Protein AF-A0A139DJL7-F1 (afdb_monomer)

pLDDT: mean 94.57, std 8.85, range [48.78, 98.81]

Foldseek 3Di:
DVVLVQAALQLRDHHDPQFWDWAFQQDPVPPVDDPPPPVRTGIHGCNDADVPRDAFARRLLPNDDDPQQADGSPDPCRVCQWDADLLQAIDGNDVVRNNRVSNCVSRVNRPNVSSNVRNVVNVVVPDPVVVDD

Structure (mmCIF, N/CA/C/O backbone):
data_AF-A0A139DJL7-F1
#
_entry.id   AF-A0A139DJL7-F1
#
loop_
_atom_site.group_PDB
_atom_site.id
_atom_site.type_symbol
_atom_site.label_atom_id
_atom_site.label_alt_id
_atom_site.label_comp_id
_atom_site.label_asym_id
_atom_site.label_entity_id
_atom_site.label_seq_id
_atom_site.pdbx_PDB_ins_code
_atom_site.Cartn_x
_atom_site.Cartn_y
_atom_site.Cartn_z
_atom_site.occupancy
_atom_site.B_iso_or_equiv
_atom_site.auth_seq_id
_atom_site.auth_comp_id
_atom_site.auth_asym_id
_atom_site.auth_atom_id
_atom_site.pdbx_PDB_model_num
ATOM 1 N N . MET A 1 1 ? -8.772 -9.693 8.271 1.00 88.12 1 MET A N 1
ATOM 2 C CA . MET A 1 1 ? -7.471 -9.781 8.986 1.00 88.12 1 MET A CA 1
ATOM 3 C C . MET A 1 1 ? -6.845 -11.169 8.939 1.00 88.12 1 MET A C 1
ATOM 5 O O . MET A 1 1 ? -5.707 -11.258 8.501 1.00 88.12 1 MET A O 1
ATOM 9 N N . ARG A 1 2 ? -7.537 -12.234 9.388 1.00 93.88 2 ARG A N 1
ATOM 10 C CA . ARG A 1 2 ? -6.971 -13.600 9.420 1.00 93.88 2 ARG A CA 1
ATOM 11 C C . ARG A 1 2 ? -6.497 -14.083 8.045 1.00 93.88 2 ARG A C 1
ATOM 13 O O . ARG A 1 2 ? -5.403 -14.619 7.960 1.00 93.88 2 ARG A O 1
ATOM 20 N N . GLU A 1 3 ? -7.284 -13.851 6.996 1.00 93.06 3 GLU A N 1
ATOM 21 C CA . GLU A 1 3 ? -6.933 -14.238 5.617 1.00 93.06 3 GLU A CA 1
ATOM 22 C C . GLU A 1 3 ? -5.694 -13.506 5.086 1.00 93.06 3 GLU A C 1
ATOM 24 O O . GLU A 1 3 ? -4.864 -14.109 4.425 1.00 93.06 3 GLU A O 1
ATOM 29 N N . GLN A 1 4 ? -5.501 -12.245 5.479 1.00 94.62 4 GLN A N 1
ATOM 30 C CA . GLN A 1 4 ? -4.286 -11.467 5.207 1.00 94.62 4 GLN A CA 1
ATOM 31 C C . GLN A 1 4 ? -3.154 -11.742 6.207 1.00 94.62 4 GLN A C 1
ATOM 33 O O . GLN A 1 4 ? -2.221 -10.957 6.318 1.00 94.62 4 GLN A O 1
ATOM 38 N N . GLY A 1 5 ? -3.257 -12.776 7.041 1.00 96.25 5 GLY A N 1
ATOM 39 C CA . GLY A 1 5 ? -2.211 -13.112 8.002 1.00 96.25 5 GLY A CA 1
ATOM 40 C C . GLY A 1 5 ? -1.933 -12.041 9.060 1.00 96.25 5 GLY A C 1
ATOM 41 O O . GLY A 1 5 ? -0.904 -12.140 9.716 1.00 96.25 5 GLY A O 1
ATOM 42 N N . TYR A 1 6 ? -2.829 -11.072 9.288 1.00 96.81 6 TYR A N 1
ATOM 43 C CA . TYR A 1 6 ? -2.661 -9.931 10.210 1.00 96.81 6 TYR A CA 1
ATOM 44 C C . TYR A 1 6 ? -1.562 -8.921 9.812 1.00 96.81 6 TYR A C 1
ATOM 46 O O . TYR A 1 6 ? -0.928 -8.322 10.686 1.00 96.81 6 TYR A O 1
ATOM 54 N N . ILE A 1 7 ? -1.337 -8.703 8.514 1.00 97.06 7 ILE A N 1
ATOM 55 C CA . ILE A 1 7 ? -0.519 -7.588 8.002 1.00 97.06 7 ILE A CA 1
ATOM 56 C C . ILE A 1 7 ? -1.360 -6.549 7.256 1.00 97.06 7 ILE A C 1
ATOM 58 O O . ILE A 1 7 ? -2.433 -6.853 6.730 1.00 97.06 7 ILE A O 1
ATOM 62 N N . CYS A 1 8 ? -0.867 -5.310 7.236 1.00 98.31 8 CYS A N 1
ATOM 63 C CA . CYS A 1 8 ? -1.386 -4.249 6.378 1.00 98.31 8 CYS A CA 1
ATOM 64 C C . CYS A 1 8 ? -1.202 -4.633 4.910 1.00 98.31 8 CYS A C 1
ATOM 66 O O . CYS A 1 8 ? -0.101 -5.017 4.533 1.00 98.31 8 CYS A O 1
ATOM 68 N N . CYS A 1 9 ? -2.238 -4.475 4.084 1.00 98.31 9 CYS A N 1
ATOM 69 C CA . CYS A 1 9 ? -2.178 -4.812 2.660 1.00 98.31 9 CYS A CA 1
ATOM 70 C C . CYS A 1 9 ? -1.130 -4.025 1.861 1.00 98.31 9 CYS A C 1
ATOM 72 O O . CYS A 1 9 ? -0.727 -4.494 0.808 1.00 98.31 9 CYS A O 1
ATOM 74 N N . TYR A 1 10 ? -0.705 -2.847 2.328 1.00 98.56 10 TYR A N 1
ATOM 75 C CA . TYR A 1 10 ? 0.216 -1.988 1.579 1.00 98.56 10 TYR A CA 1
ATOM 76 C C . TYR A 1 10 ? 1.621 -1.917 2.184 1.00 98.56 10 TYR A C 1
ATOM 78 O O . TYR A 1 10 ? 2.607 -2.074 1.479 1.00 98.56 10 TYR A O 1
ATOM 86 N N . CYS A 1 11 ? 1.740 -1.638 3.488 1.00 98.25 11 CYS A N 1
ATOM 87 C CA . CYS A 1 11 ? 3.052 -1.492 4.134 1.00 98.25 11 CYS A CA 1
ATOM 88 C C . CYS A 1 11 ? 3.526 -2.746 4.872 1.00 98.25 11 CYS A C 1
ATOM 90 O O . CYS A 1 11 ? 4.577 -2.697 5.502 1.00 98.25 11 CYS A O 1
ATOM 92 N N . GLU A 1 12 ? 2.725 -3.815 4.867 1.00 97.19 12 GLU A N 1
ATOM 93 C CA . GLU A 1 12 ? 3.050 -5.143 5.411 1.00 97.19 12 GLU A CA 1
ATOM 94 C C . GLU A 1 12 ? 3.386 -5.204 6.910 1.00 97.19 12 GLU A C 1
ATOM 96 O O . GLU A 1 12 ? 3.606 -6.280 7.469 1.00 97.19 12 GLU A O 1
ATOM 101 N N . ARG A 1 13 ? 3.325 -4.078 7.631 1.00 96.25 13 ARG A N 1
ATOM 102 C CA . ARG A 1 13 ? 3.491 -4.088 9.086 1.00 96.25 13 ARG A CA 1
ATOM 103 C C . ARG A 1 13 ? 2.384 -4.904 9.755 1.00 96.25 13 ARG A C 1
ATOM 105 O O . ARG A 1 13 ? 1.229 -4.910 9.312 1.00 96.25 13 ARG A O 1
ATOM 112 N N . ARG A 1 14 ? 2.719 -5.524 10.890 1.00 96.44 14 ARG A N 1
ATOM 113 C CA . ARG A 1 14 ? 1.764 -6.234 11.752 1.00 96.44 14 ARG A CA 1
ATOM 114 C C . ARG A 1 14 ? 0.605 -5.314 12.154 1.00 96.44 14 ARG A C 1
ATOM 116 O O . ARG A 1 14 ? 0.821 -4.169 12.558 1.00 96.44 14 ARG A O 1
ATOM 123 N N . LEU A 1 15 ? -0.609 -5.847 12.076 1.00 96.31 15 LEU A N 1
ATOM 124 C CA . LEU A 1 15 ? -1.833 -5.212 12.549 1.00 96.31 15 LEU A CA 1
ATOM 125 C C . LEU A 1 15 ? -2.298 -5.825 13.871 1.00 96.31 15 LEU A C 1
ATOM 127 O O . LEU A 1 15 ? -2.179 -7.030 14.097 1.00 96.31 15 LEU A O 1
ATOM 131 N N . THR A 1 16 ? -2.908 -4.990 14.705 1.00 93.12 16 THR A N 1
ATOM 132 C CA . THR A 1 16 ? -3.721 -5.401 15.857 1.00 93.12 16 THR A CA 1
ATOM 133 C C . THR A 1 16 ? -5.185 -5.041 15.598 1.00 93.12 16 THR A C 1
ATOM 135 O O . THR A 1 16 ? -5.474 -4.235 14.712 1.00 93.12 16 THR A O 1
ATOM 138 N N . GLU A 1 17 ? -6.123 -5.620 16.354 1.00 85.69 17 GLU A N 1
ATOM 139 C CA . GLU A 1 17 ? -7.567 -5.417 16.127 1.00 85.69 17 GLU A CA 1
ATOM 140 C C . GLU A 1 17 ? -7.993 -3.936 16.155 1.00 85.69 17 GLU A C 1
ATOM 142 O O . GLU A 1 17 ? -8.879 -3.537 15.407 1.00 85.69 17 GLU A O 1
ATOM 147 N N . GLY A 1 18 ? -7.347 -3.096 16.973 1.00 91.69 18 GLY A N 1
ATOM 148 C CA . GLY A 1 18 ? -7.678 -1.668 17.084 1.00 91.69 18 GLY A CA 1
ATOM 149 C C . GLY A 1 18 ? -7.071 -0.772 15.998 1.00 91.69 18 GLY A C 1
ATOM 150 O O . GLY A 1 18 ? -7.423 0.403 15.904 1.00 91.69 18 GLY A O 1
ATOM 151 N N . ASP A 1 19 ? -6.158 -1.307 15.192 1.00 93.88 19 ASP A N 1
ATOM 152 C CA . ASP A 1 19 ? -5.309 -0.547 14.271 1.00 93.88 19 ASP A CA 1
ATOM 153 C C . ASP A 1 19 ? -5.630 -0.813 12.790 1.00 93.88 19 ASP A C 1
ATOM 155 O O . ASP A 1 19 ? -5.194 -0.072 11.907 1.00 93.88 19 ASP A O 1
ATOM 159 N N . SER A 1 20 ? -6.441 -1.830 12.500 1.00 96.06 20 SER A N 1
ATOM 160 C CA . SER A 1 20 ? -6.886 -2.138 11.141 1.00 96.06 20 SER A CA 1
ATOM 161 C C . SER A 1 20 ? -8.196 -1.450 10.766 1.00 96.06 20 SER A C 1
ATOM 163 O O . SER A 1 20 ? -9.106 -1.380 11.590 1.00 96.06 20 SER A O 1
ATOM 165 N N . HIS A 1 21 ? -8.320 -1.030 9.512 1.00 96.38 21 HIS A N 1
ATOM 166 C CA . HIS A 1 21 ? -9.573 -0.608 8.889 1.00 96.38 21 HIS A CA 1
ATOM 167 C C . HIS A 1 21 ? -9.790 -1.352 7.564 1.00 96.38 21 HIS A C 1
ATOM 169 O O . HIS A 1 21 ? -8.851 -1.940 7.016 1.00 96.38 21 HIS A O 1
ATOM 175 N N . ILE A 1 22 ? -11.034 -1.343 7.075 1.00 96.62 22 ILE A N 1
ATOM 176 C CA . ILE A 1 22 ? -11.369 -1.841 5.736 1.00 96.62 22 ILE A CA 1
ATOM 177 C C . ILE A 1 22 ? -10.933 -0.786 4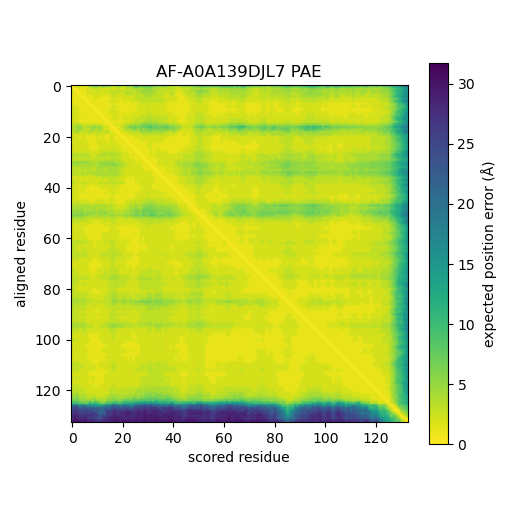.723 1.00 96.62 22 ILE A C 1
ATOM 179 O O . ILE A 1 22 ? -11.370 0.359 4.796 1.00 96.62 22 ILE A O 1
ATOM 183 N N . GLU A 1 23 ? -10.073 -1.191 3.805 1.00 97.62 23 GLU A N 1
ATOM 184 C CA . GLU A 1 23 ? -9.628 -0.424 2.652 1.00 97.62 23 GLU A CA 1
ATOM 185 C C . GLU A 1 23 ? -10.351 -0.927 1.411 1.00 97.62 23 GLU A C 1
ATOM 187 O O . GLU A 1 23 ? -10.384 -2.131 1.158 1.00 97.62 23 GLU A O 1
ATOM 192 N N . HIS A 1 24 ? -10.865 0.002 0.614 1.00 98.00 24 HIS A N 1
ATOM 193 C CA . HIS A 1 24 ? -11.349 -0.286 -0.728 1.00 98.00 24 HIS A CA 1
ATOM 194 C C . HIS A 1 24 ? -10.218 -0.054 -1.732 1.00 98.00 24 HIS A C 1
ATOM 196 O O . HIS A 1 24 ? -9.711 1.068 -1.836 1.00 98.00 24 HIS A O 1
ATOM 202 N N . PHE A 1 25 ? -9.809 -1.091 -2.470 1.00 98.06 25 PHE A N 1
ATOM 203 C CA . PHE A 1 25 ? -8.728 -0.965 -3.454 1.00 98.06 25 PHE A CA 1
ATOM 204 C C . PHE A 1 25 ? -9.092 0.074 -4.531 1.00 98.06 25 PHE A C 1
ATOM 206 O O . PHE A 1 25 ? -8.421 1.104 -4.645 1.00 98.06 25 PHE A O 1
ATOM 213 N N . GLN A 1 26 ? -10.217 -0.126 -5.219 1.00 97.94 26 GLN A N 1
ATOM 214 C CA . GLN A 1 26 ? -10.925 0.910 -5.968 1.00 97.94 26 GLN A CA 1
ATOM 215 C C . GLN A 1 26 ? -11.901 1.639 -5.029 1.00 97.94 26 GLN A C 1
ATOM 217 O O . GLN A 1 26 ? -12.678 0.978 -4.337 1.00 97.94 26 GLN A O 1
ATOM 222 N N . PRO A 1 27 ? -11.880 2.979 -4.966 1.00 97.38 27 PRO A N 1
ATOM 223 C CA . PRO A 1 27 ? -12.595 3.745 -3.953 1.00 97.38 27 PRO A CA 1
ATOM 224 C C . PRO A 1 27 ? -14.110 3.587 -4.065 1.00 97.38 27 PRO A C 1
ATOM 226 O O . PRO A 1 27 ? -14.684 3.684 -5.144 1.00 97.38 27 PRO A O 1
ATOM 229 N N . GLN A 1 28 ? -14.777 3.458 -2.919 1.00 95.62 28 GLN A N 1
ATOM 230 C CA . GLN A 1 28 ? -16.241 3.386 -2.842 1.00 95.62 28 GLN A CA 1
ATOM 231 C C . GLN A 1 28 ? -16.963 4.677 -3.280 1.00 95.62 28 GLN A C 1
ATOM 233 O O . GLN A 1 28 ? -18.186 4.686 -3.390 1.00 95.62 28 GLN A O 1
ATOM 238 N N . SER A 1 29 ? -16.238 5.788 -3.467 1.00 96.12 29 SER A N 1
ATOM 239 C CA . SER A 1 29 ? -16.799 7.024 -4.024 1.00 96.12 29 SER A CA 1
ATOM 240 C C . SER A 1 29 ? -17.017 6.944 -5.539 1.00 96.12 29 SER A C 1
ATOM 242 O O . SER A 1 29 ? -17.767 7.759 -6.082 1.00 96.12 29 SER A O 1
ATOM 244 N N . ASP A 1 30 ? -16.424 5.954 -6.217 1.00 96.19 30 ASP A N 1
ATOM 245 C CA . ASP A 1 30 ? -16.712 5.634 -7.612 1.00 96.19 30 ASP A CA 1
ATOM 246 C C . ASP A 1 30 ? -18.083 4.930 -7.717 1.00 96.19 30 ASP A C 1
ATOM 248 O O . ASP A 1 30 ? -18.262 3.841 -7.169 1.00 96.19 30 ASP A O 1
ATOM 252 N N . PRO A 1 31 ? -19.068 5.506 -8.435 1.00 95.44 31 PRO A N 1
ATOM 253 C CA . PRO A 1 31 ? -20.414 4.940 -8.534 1.00 95.44 31 PRO A CA 1
ATOM 254 C C . PRO A 1 31 ? -20.481 3.622 -9.320 1.00 95.44 31 PRO A C 1
ATOM 256 O O . PRO A 1 31 ? -21.541 2.997 -9.358 1.00 95.44 31 PRO A O 1
ATOM 259 N N . THR A 1 32 ? -19.397 3.223 -9.990 1.00 95.25 32 THR A N 1
ATOM 260 C CA . THR A 1 32 ? -19.304 1.955 -10.727 1.00 95.25 32 THR A CA 1
ATOM 261 C C . THR A 1 32 ? -18.833 0.787 -9.859 1.00 95.25 32 THR A C 1
ATOM 263 O O . THR A 1 32 ? -18.931 -0.362 -10.288 1.00 95.25 32 THR A O 1
ATOM 266 N N . VAL A 1 33 ? -18.360 1.067 -8.642 1.00 95.88 33 VAL A N 1
ATOM 267 C CA . VAL A 1 33 ? -17.854 0.072 -7.694 1.00 95.88 33 VAL A CA 1
ATOM 268 C C . VAL A 1 33 ? -18.990 -0.457 -6.828 1.00 95.88 33 VAL A C 1
ATOM 270 O O . VAL A 1 33 ? -19.744 0.315 -6.237 1.00 95.88 33 VAL A O 1
ATOM 273 N N . ASP A 1 34 ? -19.081 -1.781 -6.696 1.00 96.31 34 ASP A N 1
ATOM 274 C CA . ASP A 1 34 ? -19.870 -2.391 -5.626 1.00 96.31 34 ASP A CA 1
ATOM 275 C C . ASP A 1 34 ? -19.080 -2.281 -4.307 1.00 96.31 34 ASP A C 1
ATOM 277 O O . ASP A 1 34 ? -18.033 -2.921 -4.164 1.00 96.31 34 ASP A O 1
ATOM 281 N N . PRO A 1 35 ? -19.538 -1.485 -3.319 1.00 93.56 35 PRO A N 1
ATOM 282 C CA . PRO A 1 35 ? -18.813 -1.305 -2.062 1.00 93.56 35 PRO A CA 1
ATOM 283 C C . PRO A 1 35 ? -18.750 -2.581 -1.209 1.00 93.56 35 PRO A C 1
ATOM 285 O O . PRO A 1 35 ? -18.025 -2.596 -0.211 1.00 93.56 35 PRO A O 1
ATOM 288 N N . LEU A 1 36 ? -19.517 -3.619 -1.564 1.00 95.38 36 LEU A N 1
ATOM 289 C CA . LEU A 1 36 ? -19.556 -4.917 -0.894 1.00 95.38 36 LEU A CA 1
ATOM 290 C C . LEU A 1 36 ? -18.796 -6.013 -1.654 1.00 95.38 36 LEU A C 1
ATOM 292 O O . LEU A 1 36 ? -18.770 -7.151 -1.178 1.00 95.38 36 LEU A O 1
ATOM 296 N N . ASP A 1 37 ? -18.176 -5.699 -2.797 1.00 96.94 37 ASP A N 1
ATOM 297 C CA . ASP A 1 37 ? -17.344 -6.660 -3.516 1.00 96.94 37 ASP A CA 1
ATOM 298 C C . ASP A 1 37 ? -16.146 -7.060 -2.654 1.00 96.94 37 ASP A C 1
ATOM 300 O O . ASP A 1 37 ? -15.232 -6.271 -2.418 1.00 96.94 37 ASP A O 1
ATOM 304 N N . TYR A 1 38 ? -16.138 -8.315 -2.204 1.00 95.50 38 TYR A N 1
ATOM 305 C CA . TYR A 1 38 ? -15.082 -8.848 -1.355 1.00 95.50 38 TYR A CA 1
ATOM 306 C C . TYR A 1 38 ? -13.700 -8.764 -2.011 1.00 95.50 38 TYR A C 1
ATOM 308 O O . TYR A 1 38 ? -12.717 -8.524 -1.314 1.00 95.50 38 TYR A O 1
ATOM 316 N N . GLY A 1 39 ? -13.620 -8.900 -3.341 1.00 95.56 39 GLY A N 1
ATOM 317 C CA . GLY A 1 39 ? -12.363 -8.767 -4.083 1.00 95.56 39 GLY A CA 1
ATOM 318 C C . GLY A 1 39 ? -11.769 -7.358 -4.025 1.00 95.56 39 GLY A C 1
ATOM 319 O O . GLY A 1 39 ? -10.588 -7.177 -4.309 1.00 95.56 39 GLY A O 1
ATOM 320 N N . ASN A 1 40 ? -12.567 -6.373 -3.614 1.00 97.56 40 ASN A N 1
ATOM 321 C CA . ASN A 1 40 ? -12.170 -4.984 -3.458 1.00 97.56 40 ASN A CA 1
ATOM 322 C C . ASN A 1 40 ? -11.894 -4.591 -1.991 1.00 97.56 40 ASN A C 1
ATOM 324 O O . ASN A 1 40 ? -11.496 -3.454 -1.740 1.00 97.56 40 ASN A O 1
ATOM 328 N N . LEU A 1 41 ? -12.094 -5.493 -1.018 1.00 97.50 41 LEU A N 1
ATOM 329 C CA . LEU A 1 41 ? -11.934 -5.212 0.415 1.00 97.50 41 LEU A CA 1
ATOM 330 C C . LEU A 1 41 ? -10.613 -5.757 0.965 1.00 97.50 41 LEU A C 1
ATOM 332 O O . LEU A 1 41 ? -10.367 -6.961 0.987 1.00 97.50 41 LEU A O 1
ATOM 336 N N . LEU A 1 42 ? -9.789 -4.864 1.505 1.00 97.75 42 LEU A N 1
ATOM 337 C CA . LEU A 1 42 ? -8.488 -5.165 2.097 1.00 97.75 42 LEU A CA 1
ATOM 338 C C . LEU A 1 42 ? -8.425 -4.685 3.554 1.00 97.75 42 LEU A C 1
ATOM 340 O O . LEU A 1 42 ? -9.173 -3.817 3.988 1.00 97.75 42 LEU A O 1
ATOM 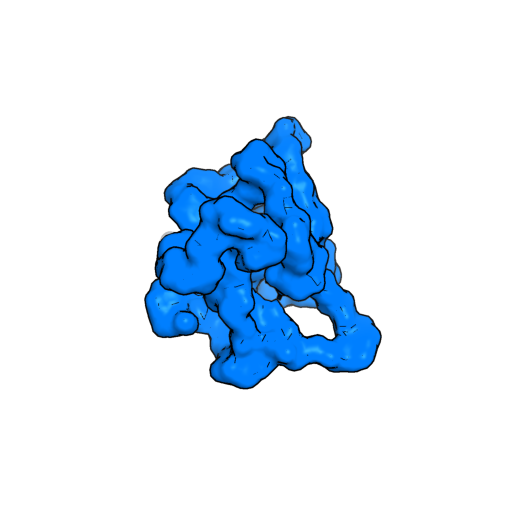344 N N . CYS A 1 43 ? -7.503 -5.230 4.342 1.00 97.62 43 CYS A N 1
ATOM 345 C CA . CYS A 1 43 ? -7.174 -4.743 5.681 1.00 97.62 43 CYS A CA 1
ATOM 346 C C . CYS A 1 43 ? -5.963 -3.813 5.599 1.00 97.62 43 CYS A C 1
ATOM 348 O O . CYS A 1 43 ? -4.846 -4.266 5.339 1.00 97.62 43 CYS A O 1
ATOM 350 N N . SER A 1 44 ? -6.181 -2.533 5.882 1.00 98.19 44 SER A N 1
ATOM 351 C CA . SER A 1 44 ? -5.156 -1.489 5.917 1.00 98.19 44 SER A CA 1
ATOM 352 C C . SER A 1 44 ? -4.954 -0.982 7.347 1.00 98.19 44 SER A C 1
ATOM 354 O O . SER A 1 44 ? -5.784 -1.195 8.229 1.00 98.19 44 SER A O 1
ATOM 356 N N . CYS A 1 45 ? -3.814 -0.352 7.611 1.00 98.19 45 CYS A N 1
ATOM 357 C CA . CYS A 1 45 ? -3.396 0.090 8.943 1.00 98.19 45 CYS A CA 1
ATOM 358 C C . CYS A 1 45 ? -3.842 1.523 9.281 1.00 98.19 45 CYS A C 1
ATOM 360 O O . CYS A 1 45 ? -4.366 2.207 8.417 1.00 98.19 45 CYS A O 1
ATOM 362 N N . GLN A 1 46 ? -3.557 2.045 10.480 1.00 96.31 46 GLN A N 1
ATOM 363 C CA . GLN A 1 46 ? -3.914 3.420 10.881 1.00 96.31 46 GLN A CA 1
ATOM 364 C C . GLN A 1 46 ? -5.426 3.662 11.047 1.00 96.31 46 GLN A C 1
ATOM 366 O O . GLN A 1 46 ? -5.934 4.734 10.729 1.00 96.31 46 GLN A O 1
ATOM 371 N N . ASN A 1 47 ? -6.161 2.700 11.606 1.00 96.38 47 ASN A N 1
ATOM 372 C CA . ASN A 1 47 ? -7.545 2.945 12.038 1.00 96.38 47 ASN A CA 1
ATOM 373 C C . ASN A 1 47 ? -7.647 4.082 13.076 1.00 96.38 47 ASN A C 1
ATOM 375 O O . ASN A 1 47 ? -8.629 4.817 13.128 1.00 96.38 47 ASN A O 1
ATOM 379 N N . GLN A 1 48 ? -6.604 4.253 13.894 1.00 92.38 48 GLN A N 1
ATOM 380 C CA . GLN A 1 48 ? -6.468 5.365 14.830 1.00 92.38 48 GLN A CA 1
ATOM 381 C C . GLN A 1 48 ? -5.168 6.117 14.543 1.00 92.38 48 GLN A C 1
ATOM 383 O O . GLN A 1 48 ? -4.079 5.584 14.747 1.00 92.38 48 GLN A O 1
ATOM 388 N N . ILE A 1 49 ? -5.278 7.367 14.091 1.00 92.31 49 ILE A N 1
ATOM 389 C CA . ILE A 1 49 ? -4.126 8.223 13.780 1.00 92.31 49 ILE A CA 1
ATOM 390 C C . ILE A 1 49 ? -3.937 9.225 14.914 1.00 92.31 49 ILE A C 1
ATOM 392 O O . ILE A 1 49 ? -4.844 10.000 15.233 1.00 92.31 49 ILE A O 1
ATOM 396 N N . ARG A 1 50 ? -2.750 9.238 15.526 1.00 91.31 50 ARG A N 1
ATOM 397 C CA . ARG A 1 50 ? -2.428 10.228 16.561 1.00 91.31 50 ARG A CA 1
ATOM 398 C C . ARG A 1 50 ? -2.228 11.605 15.933 1.00 91.31 50 ARG A C 1
ATOM 400 O O . ARG A 1 50 ? -1.770 11.738 14.801 1.00 91.31 50 ARG A O 1
ATOM 407 N N . LYS A 1 51 ? -2.527 12.665 16.686 1.00 93.25 51 LYS A N 1
ATOM 408 C CA . LYS A 1 51 ? -2.281 14.038 16.225 1.00 93.25 51 LYS A CA 1
ATOM 409 C C . LYS A 1 51 ? -0.796 14.214 15.875 1.00 93.25 51 LYS A C 1
ATOM 411 O O . LYS A 1 51 ? 0.059 14.006 16.729 1.00 93.25 51 LYS A O 1
ATOM 416 N N . GLY A 1 52 ? -0.523 14.635 14.641 1.00 92.12 52 GLY A N 1
ATOM 417 C CA . GLY A 1 52 ? 0.835 14.836 14.125 1.00 92.12 52 GLY A CA 1
ATOM 418 C C . GLY A 1 52 ? 1.487 13.587 13.527 1.00 92.12 52 GLY A C 1
ATOM 419 O O . GLY A 1 52 ? 2.584 13.696 12.991 1.00 92.12 52 GLY A O 1
ATOM 420 N N . GLU A 1 53 ? 0.835 12.423 13.575 1.00 94.00 53 GLU A N 1
ATOM 421 C CA . GLU A 1 53 ? 1.328 11.224 12.901 1.00 94.00 53 GLU A CA 1
ATOM 422 C C . GLU A 1 53 ? 1.096 11.325 11.380 1.00 94.00 53 GLU A C 1
ATOM 424 O O . GLU A 1 53 ? -0.035 11.586 10.955 1.00 94.00 53 GLU A O 1
ATOM 429 N N . PRO A 1 54 ? 2.134 11.116 10.547 1.00 96.38 54 PRO A N 1
ATOM 430 C CA . PRO A 1 54 ? 1.978 11.098 9.099 1.00 96.38 54 PRO A CA 1
ATOM 431 C C . PRO A 1 54 ? 1.032 9.984 8.639 1.00 96.38 54 PRO A C 1
ATOM 433 O O . PRO A 1 54 ? 1.100 8.842 9.108 1.00 96.38 54 PRO A O 1
ATOM 436 N N . ARG A 1 55 ? 0.154 10.306 7.688 1.00 97.75 55 ARG A N 1
ATOM 437 C CA . ARG A 1 55 ? -0.707 9.315 7.032 1.00 97.75 55 ARG A CA 1
ATOM 438 C C . ARG A 1 55 ? 0.101 8.493 6.032 1.00 97.75 55 ARG A C 1
ATOM 440 O O . ARG A 1 55 ? 0.987 9.035 5.383 1.00 97.75 55 ARG A O 1
ATOM 447 N N . HIS A 1 56 ? -0.245 7.221 5.900 1.00 98.44 56 HIS A N 1
ATOM 448 C CA . HIS A 1 56 ? 0.227 6.294 4.871 1.00 98.44 56 HIS A CA 1
ATOM 449 C C . HIS A 1 56 ? -0.871 5.272 4.551 1.00 98.44 56 HIS A C 1
ATOM 451 O O . HIS A 1 56 ? -1.940 5.279 5.172 1.00 98.44 56 HIS A O 1
ATOM 457 N N . CYS A 1 57 ? -0.602 4.379 3.600 1.00 98.69 57 CYS A N 1
ATOM 458 C CA . CYS A 1 57 ? -1.507 3.307 3.187 1.00 98.69 57 CYS A CA 1
ATOM 459 C C . CYS A 1 57 ? -2.873 3.871 2.754 1.00 98.69 57 CYS A C 1
ATOM 461 O O . CYS A 1 57 ? -2.935 4.959 2.180 1.00 98.69 57 CYS A O 1
ATOM 463 N N . GLY A 1 58 ? -3.965 3.159 3.052 1.00 98.19 58 GLY A N 1
ATOM 464 C CA . GLY A 1 58 ? -5.328 3.564 2.684 1.00 98.19 58 GLY A C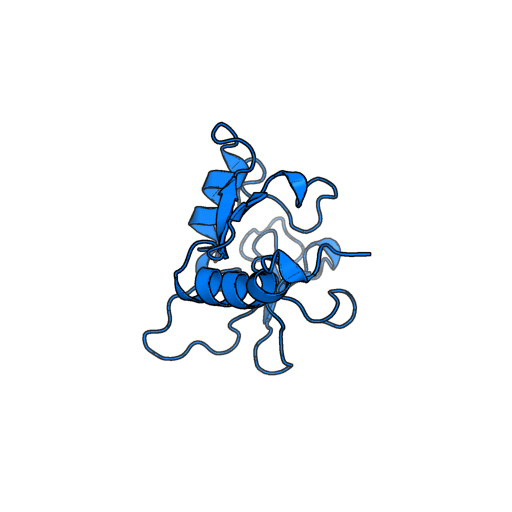A 1
ATOM 465 C C . GLY A 1 58 ? -5.696 4.991 3.107 1.00 98.19 58 GLY A C 1
ATOM 466 O O . GLY A 1 58 ? -6.285 5.744 2.338 1.00 98.19 58 GLY A O 1
ATOM 467 N N . ASN A 1 59 ? -5.239 5.438 4.282 1.00 97.94 59 ASN A N 1
ATOM 468 C CA . ASN A 1 59 ? -5.527 6.790 4.772 1.00 97.94 59 ASN A CA 1
ATOM 469 C C . ASN A 1 59 ? -4.827 7.909 3.986 1.00 97.94 59 ASN A C 1
ATOM 471 O O . ASN A 1 59 ? -5.327 9.037 3.971 1.00 97.94 59 ASN A O 1
ATOM 475 N N . LEU A 1 60 ? -3.652 7.645 3.402 1.00 98.50 60 LEU A N 1
ATOM 476 C CA . LEU A 1 60 ? -2.980 8.614 2.529 1.00 98.50 60 LEU A CA 1
ATOM 477 C C . LEU A 1 60 ? -3.487 8.514 1.091 1.00 98.50 60 LEU A C 1
ATOM 479 O O . LEU A 1 60 ? -3.692 9.551 0.463 1.00 98.50 60 LEU A O 1
ATOM 483 N N . LYS A 1 61 ? -3.741 7.288 0.615 1.00 98.44 61 LYS A N 1
ATOM 484 C CA . LYS A 1 61 ? -4.360 7.015 -0.685 1.00 98.44 61 LYS A CA 1
ATOM 485 C C . LYS A 1 61 ? -5.671 7.781 -0.849 1.00 98.44 61 LYS A C 1
ATOM 487 O O . LYS A 1 61 ? -5.870 8.453 -1.860 1.00 98.44 61 LYS A O 1
ATOM 492 N N . GLY A 1 62 ? -6.546 7.687 0.156 1.00 97.62 62 GLY A N 1
ATOM 493 C CA . GLY A 1 62 ? -7.907 8.204 0.083 1.00 97.62 62 GLY A CA 1
ATOM 494 C C . GLY A 1 62 ? -8.629 7.662 -1.151 1.00 97.62 62 GLY A C 1
ATOM 495 O O . GLY A 1 62 ? -8.588 6.465 -1.433 1.00 97.62 62 GLY A O 1
ATOM 496 N N . ASP A 1 63 ? -9.221 8.571 -1.922 1.00 97.94 63 ASP A N 1
ATOM 497 C CA . ASP A 1 63 ? -9.986 8.240 -3.128 1.00 97.94 63 ASP A CA 1
ATOM 498 C C . ASP A 1 63 ? -9.116 8.128 -4.393 1.00 97.94 63 ASP A C 1
ATOM 500 O O . ASP A 1 63 ? -9.639 7.983 -5.496 1.00 97.94 63 ASP A O 1
ATOM 504 N N . TRP A 1 64 ? -7.787 8.231 -4.282 1.00 98.44 64 TRP A N 1
ATOM 505 C CA . TRP A 1 64 ? -6.926 8.086 -5.452 1.00 98.44 64 TRP A CA 1
ATOM 506 C C . TRP A 1 64 ? -6.910 6.635 -5.941 1.00 98.44 64 TRP A C 1
ATOM 508 O O . TRP A 1 64 ? -6.601 5.709 -5.188 1.00 98.44 64 TRP A O 1
ATOM 518 N N . PHE A 1 65 ? -7.205 6.460 -7.226 1.00 98.31 65 PHE A N 1
ATOM 519 C CA . PHE A 1 65 ? -7.112 5.197 -7.938 1.00 98.31 65 PHE A CA 1
ATOM 520 C C . PHE A 1 65 ? -6.788 5.467 -9.401 1.00 98.31 65 PHE A C 1
ATOM 522 O O . PHE A 1 65 ? -7.440 6.282 -10.053 1.00 98.31 65 PHE A O 1
ATOM 529 N N . ASP A 1 66 ? -5.777 4.773 -9.901 1.00 98.31 66 ASP A N 1
ATOM 530 C CA . ASP A 1 66 ? -5.407 4.756 -11.307 1.00 98.31 66 ASP A CA 1
ATOM 531 C C . ASP A 1 66 ? -5.014 3.310 -11.642 1.00 98.31 66 ASP A C 1
ATOM 533 O O . ASP A 1 66 ? -4.034 2.817 -11.078 1.00 98.31 66 ASP A O 1
ATOM 537 N N . PRO A 1 67 ? -5.767 2.603 -12.501 1.00 96.94 67 PRO A N 1
ATOM 538 C CA . PRO A 1 67 ? -5.524 1.189 -12.775 1.00 96.94 67 PRO A CA 1
ATOM 539 C C . PRO A 1 67 ? -4.177 0.925 -13.467 1.00 96.94 67 PRO A C 1
ATOM 541 O O . PRO A 1 67 ? -3.725 -0.217 -13.477 1.00 96.94 67 PRO A O 1
ATOM 544 N N . GLU A 1 68 ? -3.531 1.946 -14.040 1.00 98.12 68 GLU A N 1
ATOM 545 C CA . GLU A 1 68 ? -2.207 1.822 -14.656 1.00 98.12 68 GLU A CA 1
ATOM 546 C C . GLU A 1 68 ? -1.067 2.180 -13.690 1.00 98.12 68 GLU A C 1
ATOM 548 O O . GLU A 1 68 ? 0.074 1.775 -13.919 1.00 98.12 68 GLU A O 1
ATOM 553 N N . LEU A 1 69 ? -1.348 2.942 -12.624 1.00 98.56 69 LEU A N 1
ATOM 554 C CA . LEU A 1 69 ? -0.323 3.485 -11.722 1.00 98.56 69 LEU A CA 1
ATOM 555 C C . LEU A 1 69 ? -0.408 2.990 -10.274 1.00 98.56 69 LEU A C 1
ATOM 557 O O . LEU A 1 69 ? 0.567 3.142 -9.538 1.00 98.56 69 LEU A O 1
ATOM 561 N N . LEU A 1 70 ? -1.523 2.397 -9.853 1.00 98.62 70 LEU A N 1
ATOM 562 C CA . LEU A 1 70 ? -1.654 1.756 -8.549 1.00 98.62 70 LEU A CA 1
ATOM 563 C C . LEU A 1 70 ? -1.447 0.245 -8.687 1.00 98.62 70 LEU A C 1
ATOM 565 O O . LEU A 1 70 ? -2.288 -0.467 -9.235 1.00 98.62 70 LEU A O 1
ATOM 569 N N . ILE A 1 71 ? -0.346 -0.255 -8.133 1.00 98.62 71 ILE A N 1
ATOM 570 C CA . ILE A 1 71 ? -0.080 -1.692 -8.073 1.00 98.62 71 ILE A CA 1
ATOM 571 C C . ILE A 1 71 ? -0.997 -2.320 -7.024 1.00 98.62 71 ILE A C 1
ATOM 573 O O . ILE A 1 71 ? -1.030 -1.897 -5.866 1.00 98.62 71 ILE A O 1
ATOM 577 N N . SER A 1 72 ? -1.751 -3.339 -7.437 1.00 98.06 72 SER A N 1
ATOM 578 C CA . SER A 1 72 ? -2.620 -4.077 -6.528 1.00 98.06 72 SER A CA 1
ATOM 579 C C . SER A 1 72 ? -1.810 -5.033 -5.657 1.00 98.06 72 SER A C 1
ATOM 581 O O . SER A 1 72 ? -1.082 -5.854 -6.212 1.00 98.06 72 SER A O 1
ATOM 583 N N . PRO A 1 73 ? -1.999 -5.040 -4.324 1.00 97.00 73 PRO A N 1
ATOM 584 C CA . PRO A 1 73 ? -1.415 -6.071 -3.466 1.00 97.00 73 PRO A CA 1
ATOM 585 C C . PRO A 1 73 ? -2.039 -7.460 -3.695 1.00 97.00 73 PRO A C 1
ATOM 587 O O . PRO A 1 73 ? -1.572 -8.444 -3.132 1.00 97.00 73 PRO A O 1
ATOM 590 N N . LEU A 1 74 ? -3.105 -7.548 -4.501 1.00 95.56 74 LEU A N 1
ATOM 591 C CA . LEU A 1 74 ? -3.712 -8.806 -4.939 1.00 95.56 74 LEU A CA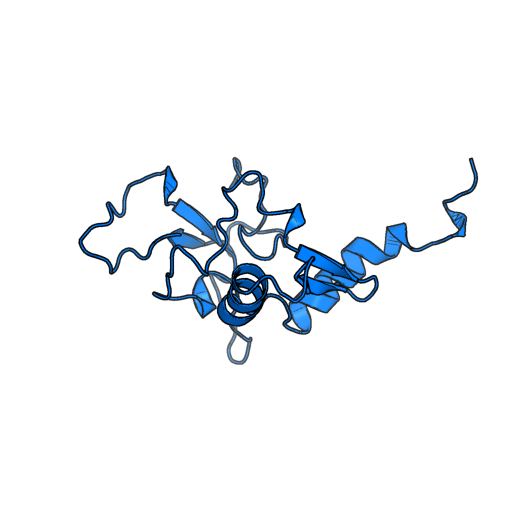 1
ATOM 592 C C . LEU A 1 74 ? -3.110 -9.332 -6.252 1.00 95.56 74 LEU A C 1
ATOM 594 O O . LEU A 1 74 ? -3.413 -10.457 -6.648 1.00 95.56 74 LEU A O 1
ATOM 598 N N . ASP A 1 75 ? -2.285 -8.537 -6.942 1.00 96.88 75 ASP A N 1
ATOM 599 C CA . ASP A 1 75 ? -1.583 -8.988 -8.142 1.00 96.88 75 ASP A CA 1
ATOM 600 C C . ASP A 1 75 ? -0.453 -9.948 -7.745 1.00 96.88 75 ASP A C 1
ATOM 602 O O . ASP A 1 75 ? 0.411 -9.618 -6.932 1.00 96.88 75 ASP A O 1
ATOM 606 N N . ALA A 1 76 ? -0.425 -11.131 -8.360 1.00 96.25 76 ALA A N 1
ATOM 607 C CA . ALA A 1 76 ? 0.634 -12.118 -8.158 1.00 96.25 76 ALA A CA 1
ATOM 608 C C . ALA A 1 76 ? 2.029 -11.590 -8.542 1.00 96.25 76 ALA A C 1
ATOM 610 O O . ALA A 1 76 ? 3.036 -12.117 -8.078 1.00 96.25 76 ALA A O 1
ATOM 611 N N . ASN A 1 77 ? 2.095 -10.551 -9.377 1.00 96.94 77 ASN A N 1
ATOM 612 C CA . ASN A 1 77 ? 3.329 -9.879 -9.758 1.00 96.94 77 ASN A CA 1
ATOM 613 C C . ASN A 1 77 ? 3.609 -8.620 -8.930 1.00 96.94 77 ASN A C 1
ATOM 615 O O . ASN A 1 77 ? 4.483 -7.863 -9.327 1.00 96.94 77 ASN A O 1
ATOM 619 N N . CYS A 1 78 ? 2.904 -8.360 -7.823 1.00 97.88 78 CYS A N 1
ATOM 620 C CA . CYS A 1 78 ? 3.127 -7.177 -6.985 1.00 97.88 78 CYS A CA 1
ATOM 621 C C . CYS A 1 78 ? 4.524 -7.163 -6.345 1.00 97.88 78 CYS A C 1
ATOM 623 O O . CYS A 1 78 ? 5.270 -6.202 -6.509 1.00 97.88 78 CYS A O 1
ATOM 625 N N . GLU A 1 79 ? 4.886 -8.231 -5.632 1.00 97.06 79 GLU A N 1
ATOM 626 C CA . GLU A 1 79 ? 6.142 -8.345 -4.877 1.00 97.06 79 GLU A CA 1
ATOM 627 C C . GLU A 1 79 ? 7.402 -7.994 -5.694 1.00 97.06 79 GLU A C 1
ATOM 629 O O . GLU A 1 79 ? 8.145 -7.108 -5.269 1.00 97.06 79 GLU A O 1
ATOM 634 N N . PRO A 1 80 ? 7.644 -8.565 -6.895 1.00 98.31 80 PRO A N 1
ATOM 635 C CA . PRO A 1 80 ? 8.862 -8.279 -7.659 1.00 98.31 80 PRO A CA 1
ATOM 636 C C . PRO A 1 80 ? 8.959 -6.840 -8.194 1.00 98.31 80 PRO A C 1
ATOM 638 O O . PRO A 1 80 ? 9.962 -6.493 -8.814 1.00 98.3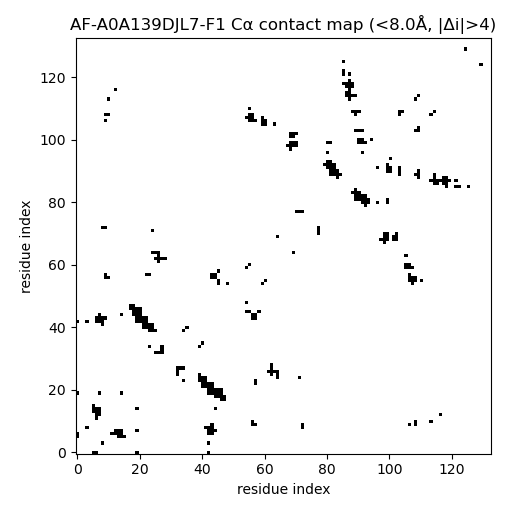1 80 PRO A O 1
ATOM 641 N N . ARG A 1 81 ? 7.936 -5.996 -8.002 1.00 98.56 81 ARG A N 1
ATOM 642 C CA . ARG A 1 81 ? 7.930 -4.583 -8.426 1.00 98.56 81 ARG A CA 1
ATOM 643 C C . ARG A 1 81 ? 8.626 -3.670 -7.428 1.00 98.56 81 ARG A C 1
ATOM 645 O O . ARG A 1 81 ? 8.951 -2.537 -7.780 1.00 98.56 81 ARG A O 1
ATOM 652 N N . PHE A 1 82 ? 8.865 -4.145 -6.209 1.00 98.56 82 PHE A N 1
ATOM 653 C CA . PHE A 1 82 ? 9.446 -3.363 -5.126 1.00 98.56 82 PHE A CA 1
ATOM 654 C C . PHE A 1 82 ? 10.757 -3.988 -4.646 1.00 98.56 82 PHE A C 1
ATOM 656 O O . PHE A 1 82 ? 10.918 -5.203 -4.612 1.00 98.56 82 PHE A O 1
ATOM 663 N N . GLY A 1 83 ? 11.709 -3.135 -4.284 1.00 97.81 83 GLY A N 1
ATOM 664 C CA . GLY A 1 83 ? 12.963 -3.508 -3.647 1.00 97.81 83 GLY A CA 1
ATOM 665 C C . GLY A 1 83 ? 13.060 -2.897 -2.255 1.00 97.81 83 GLY A C 1
ATOM 666 O O . GLY A 1 83 ? 12.573 -1.786 -2.027 1.00 97.81 83 GLY A O 1
ATOM 667 N N . PHE A 1 84 ? 13.721 -3.617 -1.351 1.00 96.44 84 PHE A N 1
ATOM 668 C CA . PHE A 1 84 ? 13.986 -3.185 0.017 1.00 96.44 84 PHE A CA 1
ATOM 669 C C . PHE A 1 84 ? 15.487 -3.170 0.280 1.00 96.44 84 PHE A C 1
ATOM 671 O O . PHE A 1 84 ? 16.187 -4.125 -0.053 1.00 96.44 84 PHE A O 1
ATOM 678 N N . GLU A 1 85 ? 15.969 -2.084 0.867 1.00 94.88 85 GLU A N 1
ATOM 679 C CA . GLU A 1 85 ? 17.367 -1.929 1.264 1.00 94.88 85 GLU A CA 1
ATOM 680 C C . GLU A 1 85 ? 17.580 -2.343 2.726 1.00 94.88 85 GLU A C 1
ATOM 682 O O . GLU A 1 85 ? 16.632 -2.435 3.510 1.00 94.88 85 GLU A O 1
ATOM 687 N N . GLY A 1 86 ? 18.838 -2.572 3.118 1.00 93.75 86 GLY A N 1
ATOM 688 C CA . GLY A 1 86 ? 19.187 -2.987 4.484 1.00 93.75 86 GLY A CA 1
ATOM 689 C C . GLY A 1 86 ? 18.823 -1.965 5.570 1.00 93.75 86 GLY A C 1
ATOM 690 O O . GLY A 1 86 ? 18.591 -2.333 6.716 1.00 93.75 86 GLY A O 1
ATOM 691 N N . ASP A 1 87 ? 18.713 -0.687 5.206 1.00 94.56 87 ASP A N 1
ATOM 692 C CA . ASP A 1 87 ? 18.235 0.399 6.069 1.00 94.56 87 ASP A CA 1
ATOM 693 C C . ASP A 1 87 ? 16.703 0.578 6.024 1.00 94.56 87 ASP A C 1
ATOM 695 O O . ASP A 1 87 ? 16.161 1.556 6.545 1.00 94.56 87 ASP A O 1
ATOM 699 N N . GLY A 1 88 ? 15.995 -0.375 5.410 1.00 97.12 88 GLY A N 1
ATOM 700 C CA . GLY A 1 88 ? 14.541 -0.450 5.359 1.00 97.12 88 GLY A CA 1
ATOM 701 C C . GLY A 1 88 ? 13.875 0.449 4.321 1.00 97.12 88 GLY A C 1
ATOM 702 O O . GLY A 1 88 ? 12.640 0.469 4.255 1.00 97.12 88 GLY A O 1
ATOM 703 N N . TRP A 1 89 ? 14.645 1.175 3.505 1.00 97.88 89 TRP A N 1
ATOM 704 C CA . TRP A 1 89 ? 14.090 1.959 2.403 1.00 97.88 89 TRP A CA 1
ATOM 705 C C . TRP A 1 89 ? 13.380 1.062 1.398 1.00 97.88 89 TRP A C 1
ATOM 707 O O . TRP A 1 89 ? 13.858 -0.023 1.064 1.00 97.88 89 TRP A O 1
ATOM 717 N N . ILE A 1 90 ? 12.241 1.541 0.902 1.00 98.50 90 ILE A N 1
ATOM 718 C CA . ILE A 1 90 ? 11.513 0.907 -0.196 1.00 98.50 90 ILE A CA 1
ATOM 719 C C . ILE A 1 90 ? 11.712 1.720 -1.470 1.00 98.50 90 ILE A C 1
ATOM 721 O O . ILE A 1 90 ? 11.604 2.944 -1.479 1.00 98.50 90 ILE A O 1
ATOM 725 N N . LYS A 1 91 ? 11.962 1.025 -2.573 1.00 98.44 91 LYS A N 1
ATOM 726 C CA . LYS A 1 91 ? 12.129 1.615 -3.901 1.00 98.44 91 LYS A CA 1
ATOM 727 C C . LYS A 1 91 ? 11.445 0.745 -4.954 1.00 98.44 91 LYS A C 1
ATOM 729 O O . LYS A 1 91 ? 11.174 -0.426 -4.682 1.00 98.44 91 LYS A O 1
ATOM 734 N N . PRO A 1 92 ? 11.152 1.261 -6.155 1.00 98.62 92 PRO A N 1
ATOM 735 C CA . PRO A 1 92 ? 10.804 0.382 -7.262 1.00 98.62 92 PRO A CA 1
ATOM 736 C C . PRO A 1 92 ? 11.976 -0.569 -7.568 1.00 98.62 92 PRO A C 1
ATOM 738 O O . PRO A 1 92 ? 13.145 -0.192 -7.453 1.00 98.62 92 PRO A O 1
ATOM 741 N N . ALA A 1 93 ? 11.676 -1.800 -7.973 1.00 98.38 93 ALA A N 1
ATOM 742 C CA . ALA A 1 93 ? 12.694 -2.755 -8.413 1.00 98.38 93 ALA A CA 1
ATOM 743 C C . ALA A 1 93 ? 13.353 -2.318 -9.739 1.00 98.38 93 ALA A C 1
ATOM 745 O O . ALA A 1 93 ? 14.547 -2.539 -9.943 1.00 98.38 93 ALA A O 1
ATOM 746 N N . ASP A 1 94 ? 12.597 -1.641 -10.610 1.00 98.38 94 ASP A N 1
ATOM 747 C CA . ASP A 1 94 ? 13.079 -0.951 -11.811 1.00 98.38 94 ASP A CA 1
ATOM 748 C C . ASP A 1 94 ? 12.698 0.532 -11.729 1.00 98.38 94 ASP A C 1
ATOM 750 O O . ASP A 1 94 ? 11.526 0.869 -11.650 1.00 98.38 94 ASP A O 1
ATOM 754 N N . ASN A 1 95 ? 13.660 1.452 -11.801 1.00 96.88 95 ASN A N 1
ATOM 755 C CA . ASN A 1 95 ? 13.375 2.893 -11.727 1.00 96.88 95 ASN A CA 1
ATOM 756 C C . ASN A 1 95 ? 12.516 3.431 -12.892 1.00 96.88 95 ASN A C 1
ATOM 758 O O . ASN A 1 95 ? 11.980 4.535 -12.792 1.00 96.88 95 ASN A O 1
ATOM 762 N N . ASN A 1 96 ? 12.380 2.686 -13.995 1.00 98.06 96 ASN A N 1
ATOM 763 C C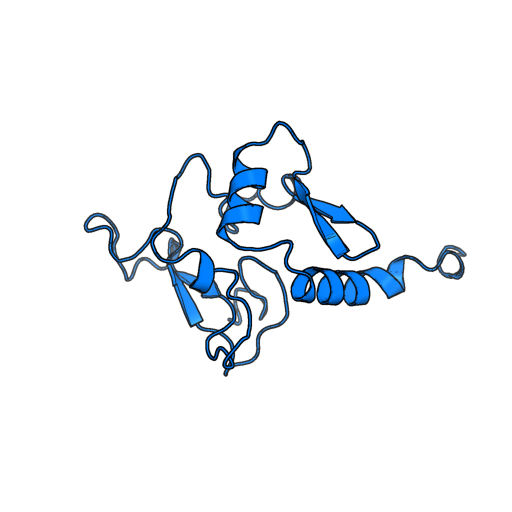A . ASN A 1 96 ? 11.474 3.037 -15.097 1.00 98.06 96 ASN A CA 1
ATOM 764 C C . ASN A 1 96 ? 10.031 2.583 -14.850 1.00 98.06 96 ASN A C 1
ATOM 766 O O . ASN A 1 96 ? 9.123 2.930 -15.612 1.00 98.06 96 ASN A O 1
ATOM 770 N N . ASP A 1 97 ? 9.808 1.826 -13.782 1.00 98.62 97 ASP A N 1
ATOM 771 C CA . ASP A 1 97 ? 8.499 1.413 -13.340 1.00 98.62 97 ASP A CA 1
ATOM 772 C C . ASP A 1 97 ? 7.732 2.586 -12.717 1.00 98.62 97 ASP A C 1
ATOM 774 O O . ASP A 1 97 ? 7.782 2.869 -11.517 1.00 98.62 97 ASP A O 1
ATOM 778 N N . ARG A 1 98 ? 6.956 3.256 -13.564 1.00 98.62 98 ARG A N 1
ATOM 779 C CA . ARG A 1 98 ? 6.125 4.387 -13.151 1.00 98.62 98 ARG A CA 1
ATOM 780 C C . ARG A 1 98 ? 5.055 4.003 -12.128 1.00 98.62 98 ARG A C 1
ATOM 782 O O . ARG A 1 98 ? 4.742 4.831 -11.278 1.00 98.62 98 ARG A O 1
ATOM 789 N N . ALA A 1 99 ? 4.511 2.789 -12.195 1.00 98.75 99 ALA A N 1
ATOM 790 C CA . ALA A 1 99 ? 3.448 2.361 -11.292 1.00 98.75 99 ALA A CA 1
ATOM 791 C C . ALA A 1 99 ? 3.992 2.089 -9.885 1.00 98.75 99 ALA A C 1
ATOM 793 O O . ALA A 1 99 ? 3.391 2.518 -8.904 1.00 98.75 99 ALA A O 1
ATOM 794 N N . ALA A 1 100 ? 5.167 1.465 -9.759 1.00 98.81 100 ALA A N 1
ATOM 795 C CA . ALA A 1 100 ? 5.801 1.270 -8.455 1.00 98.81 100 ALA A CA 1
ATOM 796 C C . ALA A 1 100 ? 6.213 2.604 -7.824 1.00 98.81 100 ALA A C 1
ATOM 798 O O . ALA A 1 100 ? 5.927 2.835 -6.648 1.00 98.81 100 ALA A O 1
ATOM 799 N N . CYS A 1 101 ? 6.800 3.512 -8.612 1.00 98.75 101 CYS A N 1
ATOM 800 C CA . CYS A 1 101 ? 7.119 4.870 -8.166 1.00 98.75 101 CYS A CA 1
ATOM 801 C C . CYS A 1 101 ? 5.885 5.611 -7.624 1.00 98.75 101 CYS A C 1
ATOM 803 O O . CYS A 1 101 ? 5.916 6.161 -6.517 1.00 98.75 101 CYS A O 1
ATOM 805 N N . GLU A 1 102 ? 4.789 5.623 -8.390 1.00 98.81 102 GLU A N 1
ATOM 806 C CA . GLU A 1 102 ? 3.564 6.323 -7.996 1.00 98.81 102 GLU A CA 1
ATOM 807 C C . GLU A 1 102 ? 2.899 5.639 -6.795 1.00 98.81 102 GLU A C 1
ATOM 809 O O . GLU A 1 102 ? 2.483 6.321 -5.861 1.00 98.81 102 GLU A O 1
ATOM 814 N N . THR A 1 103 ? 2.882 4.303 -6.755 1.00 98.81 103 THR A N 1
ATOM 815 C CA . THR A 1 103 ? 2.352 3.520 -5.630 1.00 98.81 103 THR A CA 1
ATOM 816 C C . THR A 1 103 ? 3.093 3.842 -4.331 1.00 98.81 103 THR A C 1
ATOM 818 O O . THR A 1 103 ? 2.450 4.191 -3.341 1.00 98.81 103 THR A O 1
ATOM 821 N N . ILE A 1 104 ? 4.434 3.820 -4.324 1.00 98.81 104 ILE A N 1
ATOM 822 C CA . ILE A 1 104 ? 5.240 4.195 -3.145 1.00 98.81 104 ILE A CA 1
ATOM 823 C C . ILE A 1 104 ? 4.893 5.611 -2.682 1.00 98.81 104 ILE A C 1
ATOM 825 O O . ILE A 1 104 ? 4.682 5.838 -1.489 1.00 98.81 104 ILE A O 1
ATOM 829 N N . THR A 1 105 ? 4.800 6.549 -3.625 1.00 98.69 105 THR A N 1
ATOM 830 C CA . THR A 1 105 ? 4.547 7.967 -3.345 1.00 98.69 105 THR A CA 1
ATOM 831 C C . THR A 1 105 ? 3.150 8.187 -2.765 1.00 98.69 105 THR A C 1
ATOM 833 O O . THR A 1 105 ? 3.001 8.811 -1.715 1.00 98.69 105 THR A O 1
ATOM 836 N N . ARG A 1 106 ? 2.112 7.656 -3.418 1.00 98.69 106 ARG A N 1
ATOM 837 C CA . ARG A 1 106 ? 0.701 7.870 -3.054 1.00 98.69 106 ARG A CA 1
ATOM 838 C C . ARG A 1 106 ? 0.288 7.131 -1.794 1.00 98.69 106 ARG A C 1
ATOM 840 O O . ARG A 1 106 ? -0.568 7.616 -1.060 1.00 98.69 10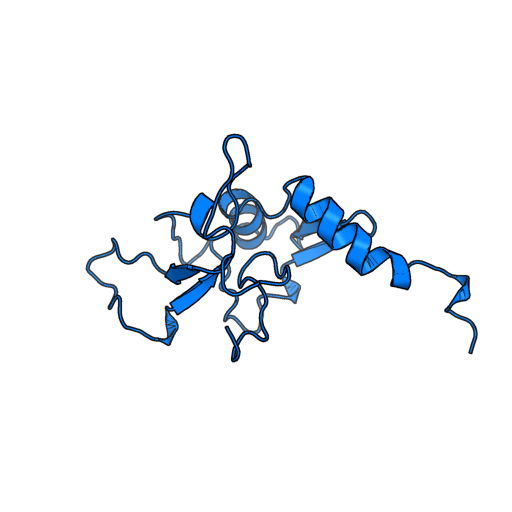6 ARG A O 1
ATOM 847 N N . LEU A 1 107 ? 0.912 5.989 -1.526 1.00 98.81 107 LEU A N 1
ATOM 848 C CA . LEU A 1 107 ? 0.704 5.237 -0.293 1.00 98.81 107 LEU A CA 1
ATOM 849 C C . LEU A 1 107 ? 1.661 5.672 0.827 1.00 98.81 107 LEU A C 1
ATOM 851 O O . LEU A 1 107 ? 1.468 5.267 1.972 1.00 98.81 107 LEU A O 1
ATOM 855 N N . GLY A 1 108 ? 2.673 6.496 0.537 1.00 98.56 108 GLY A N 1
ATOM 856 C CA . GLY A 1 108 ? 3.649 6.957 1.525 1.00 98.56 108 GLY A CA 1
ATOM 857 C C . GLY A 1 108 ? 4.457 5.802 2.113 1.00 98.56 108 GLY A C 1
ATOM 858 O O . GLY A 1 108 ? 4.660 5.743 3.325 1.00 98.56 108 GLY A O 1
ATOM 859 N N . LEU A 1 109 ? 4.860 4.842 1.275 1.00 98.69 109 LEU A N 1
ATOM 860 C CA . LEU A 1 109 ? 5.532 3.622 1.737 1.00 98.69 109 LEU A CA 1
ATOM 861 C C . LEU A 1 109 ? 6.975 3.865 2.188 1.00 98.69 109 LEU A C 1
ATOM 863 O O . LEU A 1 109 ? 7.484 3.059 2.965 1.00 98.69 109 LEU A O 1
ATOM 867 N N . ASP A 1 110 ? 7.588 4.964 1.744 1.00 98.31 110 ASP A N 1
ATOM 868 C CA . ASP A 1 110 ? 8.959 5.386 2.069 1.00 98.31 110 ASP A CA 1
ATOM 869 C C . ASP A 1 110 ? 9.010 6.418 3.217 1.00 98.31 110 ASP A C 1
ATOM 871 O O . ASP A 1 110 ? 9.889 7.270 3.317 1.00 98.31 110 ASP A O 1
ATOM 875 N N . LEU A 1 111 ? 8.003 6.409 4.095 1.00 98.06 111 LEU A N 1
ATOM 876 C CA . LEU A 1 111 ? 8.037 7.253 5.287 1.00 98.06 111 LEU A CA 1
ATOM 877 C C . LEU A 1 111 ? 9.109 6.765 6.271 1.00 98.06 111 LEU A C 1
ATOM 879 O O . LEU A 1 111 ? 9.189 5.558 6.506 1.00 98.06 111 LEU A O 1
ATOM 883 N N . PRO A 1 112 ? 9.805 7.675 6.987 1.00 97.62 112 PRO A N 1
ATOM 884 C CA . PRO A 1 112 ? 10.857 7.302 7.938 1.00 97.62 112 PRO A CA 1
ATOM 885 C C . PRO A 1 112 ? 10.434 6.227 8.944 1.00 97.62 112 PRO A C 1
ATOM 887 O O . PRO A 1 112 ? 11.136 5.245 9.141 1.00 97.62 112 PRO A O 1
ATOM 890 N N . LYS A 1 113 ? 9.221 6.344 9.501 1.00 96.31 113 LYS A N 1
ATOM 891 C CA . LYS A 1 113 ? 8.656 5.347 10.423 1.00 96.31 113 LYS A CA 1
ATOM 892 C C . LYS A 1 113 ? 8.529 3.953 9.794 1.00 96.31 113 LYS A C 1
ATOM 894 O O . LYS A 1 113 ? 8.710 2.959 10.487 1.00 96.31 113 LYS A O 1
ATOM 899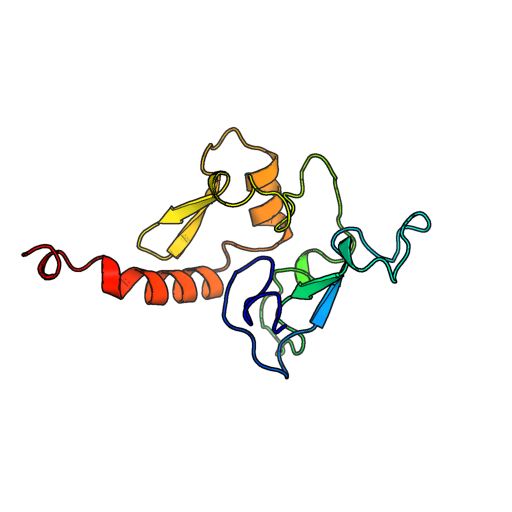 N N . LEU A 1 114 ? 8.134 3.861 8.523 1.00 98.19 114 LEU A N 1
ATOM 900 C CA . LEU A 1 114 ? 8.010 2.571 7.841 1.00 98.19 114 LEU A CA 1
ATOM 901 C C . LEU A 1 114 ? 9.387 1.998 7.513 1.00 98.19 114 LEU A C 1
ATOM 903 O O . LEU A 1 114 ? 9.582 0.799 7.682 1.00 98.19 114 LEU A O 1
ATOM 907 N N . ASN A 1 115 ? 10.337 2.851 7.132 1.00 98.44 115 ASN A N 1
ATOM 908 C CA . ASN A 1 115 ? 11.710 2.433 6.874 1.00 98.44 115 ASN A CA 1
ATOM 909 C C . ASN A 1 115 ? 12.363 1.893 8.152 1.00 98.44 115 ASN A C 1
ATOM 911 O O . ASN A 1 115 ? 12.895 0.793 8.132 1.00 98.44 115 ASN A O 1
ATOM 915 N N . GLU A 1 116 ? 12.197 2.561 9.297 1.00 98.00 116 GLU A N 1
ATOM 916 C CA . GLU A 1 116 ? 12.655 2.055 10.603 1.00 98.00 116 GLU A CA 1
ATOM 917 C C . GLU A 1 116 ? 12.050 0.683 10.954 1.00 98.00 116 GLU A C 1
ATOM 919 O O . GLU A 1 116 ? 12.752 -0.205 11.439 1.00 98.00 116 GLU A O 1
ATOM 924 N N . LEU A 1 117 ? 10.753 0.478 10.686 1.00 97.25 117 LEU A N 1
ATOM 925 C CA . LEU A 1 117 ? 10.093 -0.811 10.924 1.00 97.25 117 LEU A CA 1
ATOM 926 C C . LEU A 1 117 ? 10.643 -1.922 10.022 1.00 97.25 117 LEU A C 1
ATOM 928 O O . LEU A 1 117 ? 10.812 -3.047 10.490 1.00 97.25 117 LEU A O 1
ATOM 932 N N . ARG A 1 118 ? 10.913 -1.623 8.746 1.00 97.62 118 ARG A N 1
ATOM 933 C CA . ARG A 1 118 ? 11.523 -2.586 7.820 1.00 97.62 118 ARG A CA 1
ATOM 934 C C . ARG A 1 118 ? 12.972 -2.869 8.191 1.00 97.62 118 ARG A C 1
ATOM 936 O O . ARG A 1 118 ? 13.342 -4.034 8.238 1.00 97.62 118 ARG A O 1
ATOM 943 N N . ALA A 1 119 ? 13.749 -1.845 8.537 1.00 96.94 119 ALA A N 1
ATOM 944 C CA . ALA A 1 119 ? 15.131 -1.989 8.983 1.00 96.94 119 ALA A CA 1
ATOM 945 C C . ALA A 1 119 ? 15.226 -2.951 10.172 1.00 96.94 119 ALA A C 1
ATOM 947 O O . ALA A 1 119 ? 15.972 -3.918 10.110 1.00 96.94 119 ALA A O 1
ATOM 948 N N . GLY A 1 120 ? 14.394 -2.770 11.205 1.00 96.12 120 GLY A N 1
ATOM 949 C CA . GLY A 1 120 ? 14.372 -3.682 12.354 1.00 96.12 120 GLY A CA 1
ATOM 950 C C . GLY A 1 120 ? 13.904 -5.108 12.024 1.00 96.12 120 GLY A C 1
ATOM 951 O O . GLY A 1 120 ? 14.258 -6.048 12.730 1.00 96.12 120 GLY A O 1
ATOM 952 N N . ALA A 1 121 ? 13.117 -5.296 10.960 1.00 94.81 121 ALA A N 1
ATOM 953 C CA . ALA A 1 121 ? 12.731 -6.625 10.481 1.00 94.81 121 ALA A CA 1
ATOM 954 C C . ALA A 1 121 ? 13.834 -7.297 9.644 1.00 94.81 121 ALA A C 1
ATOM 956 O O . ALA A 1 121 ? 13.934 -8.521 9.651 1.00 94.81 121 ALA A O 1
ATOM 957 N N . ILE A 1 122 ? 14.644 -6.507 8.936 1.00 94.06 122 ILE A N 1
ATOM 958 C CA . ILE A 1 122 ? 15.735 -6.966 8.066 1.00 94.06 122 ILE A CA 1
ATOM 959 C C . ILE A 1 122 ? 17.027 -7.193 8.865 1.00 94.06 122 ILE A C 1
ATOM 961 O O . ILE A 1 122 ? 17.753 -8.139 8.575 1.00 94.06 122 ILE A O 1
ATOM 965 N N . GLU A 1 123 ? 17.292 -6.379 9.891 1.00 93.38 123 GLU A N 1
ATOM 966 C CA . GLU A 1 123 ? 18.519 -6.378 10.703 1.00 93.38 123 GLU A CA 1
ATOM 967 C C . GLU A 1 123 ? 18.989 -7.779 11.146 1.00 93.38 123 GLU A C 1
ATOM 969 O O . GLU A 1 123 ? 20.166 -8.078 10.937 1.00 93.38 123 GLU A O 1
ATOM 974 N N . PRO A 1 124 ? 18.127 -8.688 11.656 1.00 91.69 124 PRO A N 1
ATOM 975 C CA . PRO A 1 124 ? 18.561 -10.026 12.070 1.00 91.69 124 PRO A CA 1
ATOM 976 C C . PRO A 1 124 ? 19.141 -10.891 10.943 1.00 91.69 124 PRO A C 1
ATOM 978 O O . PRO A 1 124 ? 19.798 -11.888 11.222 1.00 91.69 124 PRO A O 1
ATOM 981 N N . PHE A 1 125 ? 18.877 -10.543 9.683 1.00 87.38 125 PHE A N 1
ATOM 982 C CA . PHE A 1 125 ? 19.322 -11.280 8.500 1.00 87.38 125 PHE A CA 1
ATOM 983 C C . PHE A 1 125 ? 20.563 -10.665 7.837 1.00 87.38 125 PHE A C 1
ATOM 985 O O . PHE A 1 125 ? 21.065 -11.226 6.867 1.00 87.38 125 PHE A O 1
ATOM 992 N N . LEU A 1 126 ? 21.056 -9.525 8.338 1.00 82.62 126 LEU A N 1
ATOM 993 C CA . LEU A 1 126 ? 22.252 -8.844 7.824 1.00 82.62 126 LEU A CA 1
ATOM 994 C C . LEU A 1 126 ? 23.541 -9.237 8.566 1.00 82.62 126 LEU A C 1
ATOM 996 O O . LEU A 1 126 ? 24.616 -8.762 8.207 1.00 82.62 126 LEU A O 1
ATOM 1000 N N . ASP A 1 127 ? 23.455 -10.068 9.608 1.00 73.94 127 ASP A N 1
ATOM 1001 C CA . ASP A 1 127 ? 24.623 -10.520 10.366 1.00 73.94 127 ASP A CA 1
ATOM 10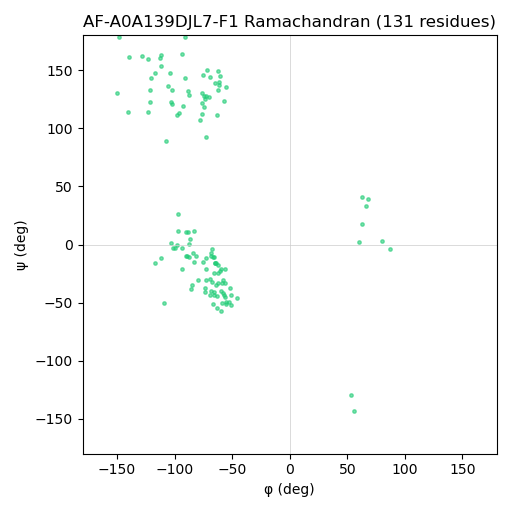02 C C . ASP A 1 127 ? 25.379 -11.626 9.609 1.00 73.94 127 ASP A C 1
ATOM 1004 O O . ASP A 1 127 ? 24.948 -12.781 9.551 1.00 73.94 127 ASP A O 1
ATOM 1008 N N . ASP A 1 128 ? 26.547 -11.275 9.067 1.00 62.91 128 ASP A N 1
ATOM 1009 C CA . ASP A 1 128 ? 27.459 -12.195 8.376 1.00 62.91 128 ASP A CA 1
ATOM 1010 C C . ASP A 1 128 ? 27.888 -13.396 9.245 1.00 62.91 128 ASP A C 1
ATOM 1012 O O . ASP A 1 128 ? 28.292 -14.431 8.707 1.00 62.91 128 ASP A O 1
ATOM 1016 N N . SER A 1 129 ? 27.785 -13.313 10.579 1.00 61.12 129 SER A N 1
ATOM 1017 C CA . SER A 1 129 ? 28.118 -14.424 11.482 1.00 61.12 129 SER A CA 1
ATOM 1018 C C . SER A 1 129 ? 27.100 -15.573 11.464 1.00 61.12 129 SER A C 1
ATOM 1020 O O . SER A 1 129 ? 27.409 -16.666 11.943 1.00 61.12 129 SER A O 1
ATOM 1022 N N . LEU A 1 130 ? 25.928 -15.370 10.852 1.00 57.59 130 LEU A N 1
ATOM 1023 C CA . LEU A 1 130 ? 24.904 -16.397 10.629 1.00 57.59 130 LEU A CA 1
ATOM 1024 C C . LEU A 1 130 ? 25.103 -17.180 9.317 1.00 57.59 130 LEU A C 1
ATOM 1026 O O . LEU A 1 130 ? 24.318 -18.074 9.015 1.00 57.59 130 LEU A O 1
ATOM 1030 N N . SER A 1 131 ? 26.149 -16.873 8.538 1.00 59.12 131 SER A N 1
ATOM 1031 C CA . SER A 1 131 ? 26.454 -17.530 7.254 1.00 59.12 131 SER A CA 1
ATOM 1032 C C . SER A 1 131 ? 27.363 -18.769 7.361 1.00 59.12 131 SER A C 1
ATOM 1034 O O . SER A 1 131 ? 27.851 -19.276 6.349 1.00 59.12 131 SER A O 1
ATOM 1036 N N . HIS A 1 132 ? 27.606 -19.272 8.574 1.00 52.53 132 HIS A N 1
ATOM 1037 C CA . HIS A 1 132 ? 28.433 -20.456 8.812 1.00 52.53 132 HIS A CA 1
ATOM 1038 C C . HIS A 1 132 ? 27.591 -21.670 9.219 1.00 52.53 132 HIS A C 1
ATOM 1040 O O . HIS A 1 132 ? 27.419 -21.924 10.409 1.00 52.53 132 HIS A O 1
ATOM 1046 N N . ASP A 1 133 ? 27.153 -22.428 8.212 1.00 48.78 133 ASP A N 1
ATOM 1047 C CA . ASP A 1 133 ? 26.889 -23.873 8.291 1.00 48.78 133 ASP A CA 1
ATOM 1048 C C . ASP A 1 133 ? 27.826 -24.616 7.321 1.00 48.78 133 ASP A C 1
ATOM 1050 O O . ASP A 1 133 ? 27.955 -24.170 6.153 1.00 48.78 133 ASP A O 1
#

Nearest PDB structures (foldseek):
  8eea-assembly1_H  TM=8.571E-01  e=2.098E-05  Escherichia coli
  4ogc-assembly1_A  TM=3.778E-01  e=3.182E-01  Actinomyces naeslundii str. Howell 279

Mean predicted aligned error: 3.98 Å

Radius of gyration: 15.81 Å; Cα contacts (8 Å, |Δi|>4): 191; chains: 1; bounding box: 49×39×32 Å

Secondary structure (DSSP, 8-state):
-TTTTTB-TTT-PBP-TTT-EEEESS-TTSTTS-TT-GGGEEEES-SSPPTTPPP-THHHHTT---TTTS--TTSTTSGGGEEE-TT--EEESSTT-HHHHHHHHHHTTT-HHHHHHHHHHHGGG--GGG---

Sequence (133 aa):
MREQGYICCYCERRLTEGDSHIEHFQPQSDPTVDPLDYGNLLCSCQNQIRKGEPRHCGNLKGDWFDPELLISPLDANCEPRFGFEGDGWIKPADNNDRAACETITRLGLDLPKLNELRAGAIEPFLDDSLSHD

Solvent-accessible surface area (backbone atoms only — not comparable to full-atom values): 7796 Å² total; per-residue (Å²): 86,77,91,60,73,34,31,18,61,76,74,58,47,81,52,51,88,79,30,45,35,84,27,50,68,64,34,68,84,41,89,87,50,65,80,79,44,65,95,38,58,42,40,21,51,64,56,64,75,58,93,89,58,83,67,32,35,52,71,43,32,57,76,63,71,43,91,83,35,48,73,48,76,83,43,91,70,38,67,79,40,50,37,75,48,78,71,19,45,56,44,40,56,45,90,84,39,60,24,42,48,45,33,38,61,49,24,39,50,65,36,70,72,50,12,54,56,39,16,67,68,44,47,84,76,69,51,72,85,77,72,78,128